Protein AF-A0A4Y2DJS4-F1 (afdb_monomer_lite)

Sequence (123 aa):
MGSLSFVVEANSSTRYMLINIPSTFHTVSPFLVQKLLTSCIVELQNVKKLRSGDLLVQVDSKQASVICKLTNLGTFPVEMSFHKTLNVSRGVLSNPDFIHVTEAEFLEELRDQNVCAARCIKI

pLDDT: mean 87.41, std 6.86, range [62.59, 95.31]

Foldseek 3Di:
DWKKKFKFFDPDQKFKKKKDFPPPLVPDDVVVVVVLCCVLAVDWPDWDQDPVRIIITMHGPVCLVVVQPDQDRVPTGIHMDTDPDVRMDMDMDDDPVCPPPDFVNVCVVCVVRRTPGMDIDDD

Structure (mmCIF, N/CA/C/O backbone):
data_AF-A0A4Y2DJS4-F1
#
_entry.id   AF-A0A4Y2DJS4-F1
#
loop_
_atom_site.group_PDB
_atom_site.id
_atom_site.type_symbol
_atom_site.label_atom_id
_atom_site.label_alt_id
_atom_site.label_comp_id
_atom_site.label_asym_id
_atom_site.label_entity_id
_atom_site.label_seq_id
_atom_site.pdbx_PDB_ins_code
_atom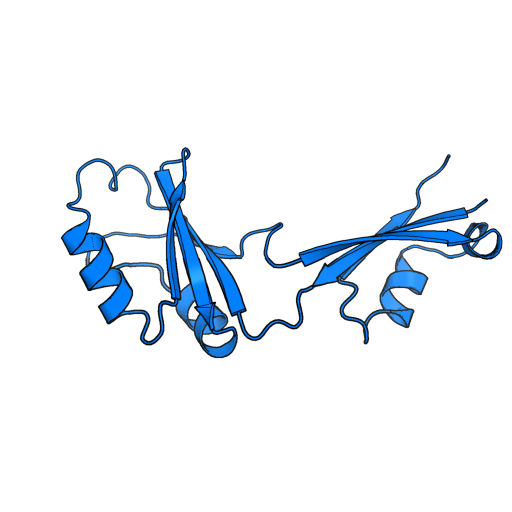_site.Cartn_x
_atom_site.Cartn_y
_atom_site.Cartn_z
_atom_site.occupancy
_atom_site.B_iso_or_equiv
_atom_site.auth_seq_id
_atom_site.auth_comp_id
_atom_site.auth_asym_id
_atom_site.auth_atom_id
_atom_site.pdbx_PDB_model_num
ATOM 1 N N . MET A 1 1 ? 17.479 9.455 -25.742 1.00 70.88 1 MET A N 1
ATOM 2 C CA . MET A 1 1 ? 17.844 9.252 -24.322 1.00 70.88 1 MET A CA 1
ATOM 3 C C . MET A 1 1 ? 16.900 8.201 -23.768 1.00 70.88 1 MET A C 1
ATOM 5 O O . MET A 1 1 ? 15.712 8.322 -24.036 1.00 70.88 1 MET A O 1
ATOM 9 N N . GLY A 1 2 ? 17.401 7.161 -23.097 1.00 80.44 2 GLY A N 1
ATOM 10 C CA . GLY A 1 2 ? 16.545 6.176 -22.432 1.00 80.44 2 GLY A CA 1
ATOM 11 C C . GLY A 1 2 ? 16.046 6.716 -21.091 1.00 80.44 2 GLY A C 1
ATOM 12 O O . GLY A 1 2 ? 16.789 7.412 -20.396 1.00 80.44 2 GLY A O 1
ATOM 13 N N . SER A 1 3 ? 14.800 6.414 -20.729 1.00 86.69 3 SER A N 1
ATOM 14 C CA . SER A 1 3 ? 14.222 6.802 -19.439 1.00 86.69 3 SER A CA 1
ATOM 15 C C . SER A 1 3 ? 13.459 5.636 -18.817 1.00 86.69 3 SER A C 1
ATOM 17 O O . SER A 1 3 ? 12.669 4.970 -19.484 1.00 86.69 3 SER A O 1
ATOM 19 N N . LEU A 1 4 ? 13.662 5.414 -17.520 1.00 88.06 4 LEU A N 1
ATOM 20 C CA . LEU A 1 4 ? 12.994 4.385 -16.726 1.00 88.06 4 LEU A CA 1
ATOM 21 C C . LEU A 1 4 ? 12.303 5.042 -15.534 1.00 88.06 4 LEU A C 1
ATOM 23 O O . LEU A 1 4 ? 12.931 5.730 -14.731 1.00 88.06 4 LEU A O 1
ATOM 27 N N . SER A 1 5 ? 10.996 4.829 -15.411 1.00 90.75 5 SER A N 1
ATOM 28 C CA . SER A 1 5 ? 10.286 5.077 -14.157 1.00 90.75 5 SER A CA 1
ATOM 29 C C . SER A 1 5 ? 10.404 3.873 -13.243 1.00 90.75 5 SER A C 1
ATOM 31 O O . SER A 1 5 ? 10.404 2.737 -13.711 1.00 90.75 5 SER A O 1
ATOM 33 N N . PHE A 1 6 ? 10.463 4.119 -11.943 1.00 90.50 6 PHE A N 1
ATOM 34 C CA . PHE A 1 6 ? 10.551 3.066 -10.947 1.00 90.50 6 PHE A CA 1
ATOM 35 C C . PHE A 1 6 ? 9.743 3.415 -9.704 1.00 90.50 6 PHE A C 1
ATOM 37 O O . PHE A 1 6 ? 9.444 4.582 -9.429 1.00 90.50 6 PHE A O 1
ATOM 44 N N . VAL A 1 7 ? 9.349 2.378 -8.978 1.00 91.38 7 VAL A N 1
ATOM 45 C CA . VAL A 1 7 ? 8.602 2.458 -7.728 1.00 91.38 7 VAL A CA 1
ATOM 46 C C . VAL A 1 7 ? 9.457 1.824 -6.649 1.00 91.38 7 VAL A C 1
ATOM 48 O O . VAL A 1 7 ? 9.880 0.681 -6.801 1.00 91.38 7 VAL A O 1
ATOM 51 N N . VAL A 1 8 ? 9.700 2.563 -5.573 1.00 88.25 8 VAL A N 1
ATOM 52 C CA . VAL A 1 8 ? 10.452 2.093 -4.410 1.00 88.25 8 VAL A CA 1
ATOM 53 C C . VAL A 1 8 ? 9.480 1.876 -3.270 1.00 88.25 8 VAL A C 1
ATOM 55 O O . VAL A 1 8 ? 8.715 2.781 -2.925 1.00 88.25 8 VAL A O 1
ATOM 58 N N . GLU A 1 9 ? 9.495 0.692 -2.671 1.00 86.44 9 GLU A N 1
ATOM 59 C CA . GLU A 1 9 ? 8.765 0.463 -1.433 1.00 86.44 9 GLU A CA 1
ATOM 60 C C . GLU A 1 9 ? 9.415 1.231 -0.277 1.00 86.44 9 GLU A C 1
ATOM 62 O O . GLU A 1 9 ? 10.632 1.220 -0.092 1.00 86.44 9 GLU A O 1
ATOM 67 N N . ALA A 1 10 ? 8.598 1.933 0.508 1.00 80.88 10 ALA A N 1
ATOM 68 C CA . ALA A 1 10 ? 9.093 2.727 1.618 1.00 80.88 10 ALA A CA 1
ATOM 69 C C . ALA A 1 10 ? 9.700 1.824 2.700 1.00 80.88 10 ALA A C 1
ATOM 71 O O . ALA A 1 10 ? 8.979 1.085 3.374 1.00 80.88 10 ALA A O 1
ATOM 72 N N . ASN A 1 11 ? 11.005 1.978 2.936 1.00 70.25 11 ASN A N 1
ATOM 73 C CA . ASN A 1 11 ? 11.716 1.421 4.090 1.00 70.25 11 ASN A CA 1
ATOM 74 C C . ASN A 1 11 ? 11.514 2.302 5.341 1.00 70.25 11 ASN A C 1
ATOM 76 O O . ASN A 1 11 ? 12.457 2.732 6.003 1.00 70.25 11 ASN A O 1
ATOM 80 N N . SER A 1 12 ? 10.261 2.680 5.594 1.00 71.38 12 SER A N 1
ATOM 81 C CA . SER A 1 12 ? 9.874 3.514 6.730 1.00 71.38 12 SER A CA 1
ATOM 82 C C . SER A 1 12 ? 9.458 2.629 7.898 1.00 71.38 12 SER A C 1
ATOM 84 O O . SER A 1 12 ? 8.777 1.620 7.706 1.00 71.38 12 SER A O 1
ATOM 86 N N . SER A 1 13 ? 9.770 3.060 9.125 1.00 80.38 13 SER A N 1
ATOM 87 C CA . SER A 1 13 ? 9.190 2.465 10.338 1.00 80.38 13 SER A CA 1
ATOM 88 C C . SER A 1 13 ? 7.664 2.569 10.355 1.00 80.38 13 SER A C 1
ATOM 90 O O . SER A 1 13 ? 7.000 1.837 11.077 1.00 80.38 13 SER A O 1
ATOM 92 N N . THR A 1 14 ? 7.100 3.450 9.532 1.00 88.62 14 THR A N 1
ATOM 93 C CA . THR A 1 14 ? 5.679 3.753 9.464 1.00 88.62 14 THR A CA 1
ATOM 94 C C . THR A 1 14 ? 5.055 3.239 8.169 1.00 88.62 14 THR A C 1
ATOM 96 O O . THR A 1 14 ? 5.583 3.460 7.078 1.00 88.62 14 THR A O 1
ATOM 99 N N . ARG A 1 15 ? 3.876 2.624 8.277 1.00 91.69 15 ARG A N 1
ATOM 100 C CA . ARG A 1 15 ? 3.049 2.180 7.152 1.00 91.69 15 ARG A CA 1
ATOM 101 C C . ARG A 1 15 ? 1.667 2.821 7.204 1.00 91.69 15 ARG A C 1
ATOM 103 O O . ARG A 1 15 ? 1.088 3.029 8.269 1.00 91.69 15 ARG A O 1
ATOM 110 N N . TYR A 1 16 ? 1.129 3.096 6.025 1.00 93.38 16 TYR A N 1
ATOM 111 C CA . TYR A 1 16 ? -0.211 3.628 5.822 1.00 93.38 16 TYR A CA 1
ATOM 112 C C . TYR A 1 16 ? -1.161 2.509 5.413 1.00 93.38 16 TYR A C 1
ATOM 114 O O . TYR A 1 16 ? -0.926 1.809 4.423 1.00 93.38 16 TYR A O 1
ATOM 122 N N . MET A 1 17 ? -2.257 2.347 6.138 1.00 93.50 17 MET A N 1
ATOM 123 C CA . MET A 1 17 ? -3.258 1.319 5.868 1.00 93.50 17 MET A CA 1
ATOM 124 C C . MET A 1 17 ? -4.631 1.943 5.659 1.00 93.50 17 MET A C 1
ATOM 126 O O . MET A 1 17 ? -4.930 3.013 6.184 1.00 93.50 17 MET A O 1
ATOM 130 N N . LEU A 1 18 ? -5.455 1.265 4.876 1.00 93.19 18 LEU A N 1
ATOM 131 C CA . LEU A 1 18 ? -6.853 1.579 4.651 1.00 93.19 18 LEU A CA 1
ATOM 132 C C . LEU A 1 18 ? -7.709 0.544 5.366 1.00 93.19 18 LEU A C 1
ATOM 134 O O . LEU A 1 18 ? -7.495 -0.658 5.213 1.00 93.19 18 LEU A O 1
ATOM 138 N N . ILE A 1 19 ? -8.680 1.043 6.119 1.00 91.69 19 ILE A N 1
ATOM 139 C CA . ILE A 1 19 ? -9.739 0.260 6.742 1.00 91.69 19 ILE A CA 1
ATOM 140 C C . ILE A 1 19 ? -11.012 0.578 5.978 1.00 91.69 19 ILE A C 1
ATOM 142 O O . ILE A 1 19 ? -11.583 1.665 6.136 1.00 91.69 19 ILE A O 1
ATOM 146 N N . ASN A 1 20 ? -11.432 -0.356 5.136 1.00 89.50 20 ASN A N 1
ATOM 147 C CA . ASN A 1 20 ? -12.733 -0.301 4.501 1.00 89.50 20 ASN A CA 1
ATOM 148 C C . ASN A 1 20 ? -13.747 -0.994 5.406 1.00 89.50 20 ASN A C 1
ATOM 150 O O . ASN A 1 20 ? -13.502 -2.084 5.924 1.00 89.50 20 ASN A O 1
ATOM 154 N N . ILE A 1 21 ? -14.894 -0.348 5.591 1.00 77.94 21 ILE A N 1
ATOM 155 C CA . ILE A 1 21 ? -16.046 -0.990 6.204 1.00 77.94 21 ILE A CA 1
ATOM 156 C C . ILE A 1 21 ? -17.254 -0.747 5.306 1.00 77.94 21 ILE A C 1
ATOM 158 O O . ILE A 1 21 ? -17.689 0.404 5.182 1.00 77.94 21 ILE A O 1
ATOM 162 N N . PRO A 1 22 ? -17.837 -1.797 4.708 1.00 69.38 22 PRO A N 1
ATOM 163 C CA . PRO A 1 22 ? -19.008 -1.648 3.863 1.00 69.38 22 PRO A CA 1
ATOM 164 C C . PRO A 1 22 ? -20.164 -1.025 4.661 1.00 69.38 22 PRO A C 1
ATOM 166 O O . PRO A 1 22 ? -20.712 -1.638 5.574 1.00 69.38 22 PRO A O 1
ATOM 169 N N . SER A 1 23 ? -20.560 0.201 4.306 1.00 63.75 23 SER A N 1
ATOM 170 C CA . SER A 1 23 ? -21.796 0.900 4.716 1.00 63.75 23 SER A CA 1
ATOM 171 C C . SER A 1 23 ? -21.996 1.351 6.180 1.00 63.75 23 SER A C 1
ATOM 173 O O . SER A 1 23 ? -23.007 1.996 6.453 1.00 63.75 23 SER A O 1
ATOM 175 N N . THR A 1 24 ? -21.078 1.127 7.129 1.00 62.59 24 THR A N 1
ATOM 176 C CA . THR A 1 24 ? -21.392 1.349 8.568 1.00 62.59 24 THR A CA 1
ATOM 177 C C . THR A 1 24 ? -20.740 2.567 9.239 1.00 62.59 24 THR A C 1
ATOM 179 O O . THR A 1 24 ? -21.297 3.091 10.200 1.00 62.59 24 THR A O 1
ATOM 182 N N . PHE A 1 25 ? -19.635 3.140 8.744 1.00 66.94 25 PHE A N 1
ATOM 183 C CA . PHE A 1 25 ? -19.016 4.308 9.415 1.00 66.94 25 PHE A CA 1
ATOM 184 C C . PHE A 1 25 ? -19.808 5.625 9.319 1.00 66.94 25 PHE A C 1
ATOM 186 O O . PHE A 1 25 ? -19.377 6.652 9.851 1.00 66.94 25 PHE A O 1
ATOM 193 N N . HIS A 1 26 ? -20.941 5.644 8.619 1.00 67.25 26 HIS A N 1
ATOM 194 C CA . HIS A 1 26 ? -21.836 6.805 8.601 1.00 67.25 26 HIS A CA 1
ATOM 195 C C . HIS A 1 26 ? -22.797 6.822 9.795 1.00 67.25 26 HIS A C 1
ATOM 197 O O . HIS A 1 26 ? -23.320 7.882 10.126 1.00 67.25 26 HIS A O 1
ATOM 203 N N . THR A 1 27 ? -23.001 5.679 10.453 1.00 74.88 27 THR A N 1
ATOM 204 C CA . THR A 1 27 ? -23.953 5.511 11.562 1.00 74.88 27 THR A CA 1
ATOM 205 C C . THR A 1 27 ? -23.270 5.207 12.897 1.00 74.88 27 THR A C 1
ATOM 207 O O . THR A 1 27 ? -23.884 5.353 13.952 1.00 74.88 27 THR A O 1
ATOM 210 N N . VAL A 1 28 ? -21.990 4.821 12.875 1.00 79.31 28 VAL A N 1
ATOM 211 C CA . VAL A 1 28 ? -21.206 4.504 14.076 1.00 79.31 28 VAL A CA 1
ATOM 212 C C . VAL A 1 28 ? -20.557 5.763 14.664 1.00 79.31 28 VAL A C 1
ATOM 214 O O . VAL A 1 28 ? -19.952 6.565 13.954 1.00 79.31 28 VAL A O 1
ATOM 217 N N . SER A 1 29 ? -20.651 5.919 15.988 1.00 85.94 29 SER A N 1
ATOM 218 C CA . SER A 1 29 ? -20.049 7.039 16.725 1.00 85.94 29 SER A CA 1
ATOM 219 C C . SER A 1 29 ? -18.524 7.095 16.539 1.00 85.94 29 SER A C 1
ATOM 221 O O . SER A 1 29 ? -17.860 6.093 16.818 1.00 85.94 29 SER A O 1
ATOM 223 N N . PRO A 1 30 ? -17.929 8.253 16.181 1.00 86.00 30 PRO A N 1
ATOM 224 C CA . PRO A 1 30 ? -16.481 8.380 15.983 1.00 86.00 30 PRO A CA 1
ATOM 225 C C . PRO A 1 30 ? -15.669 8.037 17.243 1.00 86.00 30 PRO A C 1
ATOM 227 O O . PRO A 1 30 ? -14.553 7.533 17.143 1.00 86.00 30 PRO A O 1
ATOM 230 N N . PHE A 1 31 ? -16.240 8.228 18.437 1.00 88.75 31 PHE A N 1
ATOM 231 C CA . PHE A 1 31 ? -15.594 7.840 19.693 1.00 88.75 31 PHE A CA 1
ATOM 232 C C . PHE A 1 31 ? -15.524 6.322 19.876 1.00 88.75 31 PHE A C 1
ATOM 234 O O . PHE A 1 31 ? -14.544 5.813 20.418 1.00 88.75 31 PHE A O 1
ATOM 241 N N . LEU A 1 32 ? -16.546 5.588 19.422 1.00 88.62 32 LEU A N 1
ATOM 242 C CA . LEU A 1 32 ? -16.530 4.125 19.449 1.00 88.62 32 LEU A CA 1
ATOM 243 C C . LEU A 1 32 ? -15.474 3.589 18.481 1.00 88.62 32 LEU A C 1
ATOM 245 O O . LEU A 1 32 ? -14.696 2.717 18.851 1.00 88.62 32 LEU A O 1
ATOM 249 N N . VAL A 1 33 ? -15.402 4.169 17.281 1.00 87.56 33 VAL A N 1
ATOM 250 C CA . VAL A 1 33 ? -14.382 3.833 16.279 1.00 87.56 33 VAL A CA 1
ATOM 251 C C . VAL A 1 33 ? -12.977 4.008 16.844 1.00 8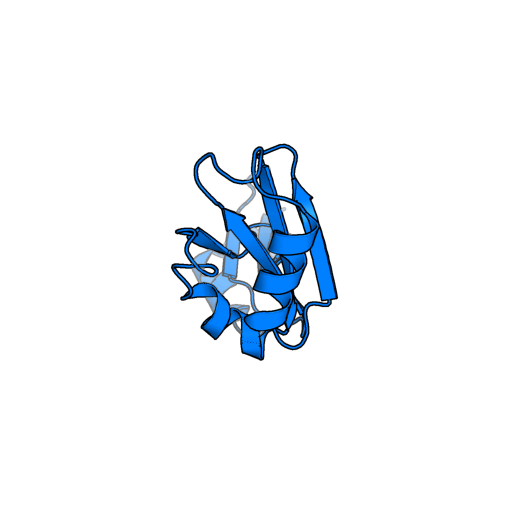7.56 33 VAL A C 1
ATOM 253 O O . VAL A 1 33 ? -12.173 3.082 16.778 1.00 87.56 33 VAL A O 1
ATOM 256 N N . GLN A 1 34 ? -12.697 5.162 17.456 1.00 88.25 34 GLN A N 1
ATOM 257 C CA . GLN A 1 34 ? -11.393 5.435 18.057 1.00 88.25 34 GLN A CA 1
ATOM 258 C C . GLN A 1 34 ? -11.048 4.421 19.156 1.00 88.25 34 GLN A C 1
ATOM 260 O O . GLN A 1 34 ? -9.936 3.902 19.174 1.00 88.25 34 GLN A O 1
ATOM 265 N N . LYS A 1 35 ? -11.997 4.097 20.045 1.00 90.19 35 LYS A N 1
ATOM 266 C CA . LYS A 1 35 ? -11.785 3.103 21.110 1.00 90.19 35 LYS A CA 1
ATOM 267 C C . LYS A 1 35 ? -11.476 1.715 20.556 1.00 90.19 35 LYS A C 1
ATOM 269 O O . LYS A 1 35 ? -10.558 1.065 21.045 1.00 90.19 35 LYS A O 1
ATOM 274 N N . LEU A 1 36 ? -12.219 1.272 19.543 1.00 89.88 36 LEU A N 1
ATOM 275 C CA . LEU A 1 36 ? -11.992 -0.027 18.911 1.00 89.88 36 LEU A CA 1
ATOM 276 C C . LEU A 1 36 ? -10.621 -0.071 18.225 1.00 89.88 36 LEU A C 1
ATOM 278 O O . LEU A 1 36 ? -9.872 -1.023 18.435 1.00 89.88 36 LEU A O 1
ATOM 282 N N . LEU A 1 37 ? -10.242 0.984 17.498 1.00 89.38 37 LEU A N 1
ATOM 283 C CA . LEU A 1 37 ? -8.918 1.084 16.877 1.00 89.38 37 LEU A CA 1
ATOM 284 C C . LEU A 1 37 ? -7.797 1.024 17.912 1.00 89.38 37 LEU A C 1
ATOM 286 O O . LEU A 1 37 ? -6.895 0.210 17.764 1.00 89.38 37 LEU A O 1
ATOM 290 N N . THR A 1 38 ? -7.876 1.815 18.981 1.00 88.88 38 THR A N 1
ATOM 291 C CA . THR A 1 38 ? -6.865 1.807 20.051 1.00 88.88 38 THR A CA 1
ATOM 292 C C . THR A 1 38 ? -6.846 0.486 20.834 1.00 88.88 38 THR A C 1
ATOM 294 O O . THR A 1 38 ? -5.817 0.128 21.393 1.00 88.88 38 THR A O 1
ATOM 297 N N . SER A 1 39 ? -7.945 -0.280 20.853 1.00 88.56 39 SER A N 1
ATOM 298 C CA . SER A 1 39 ? -7.963 -1.616 21.470 1.00 88.56 39 SER A CA 1
ATOM 299 C C . SER A 1 39 ? -7.235 -2.680 20.642 1.00 88.56 39 SER A C 1
ATOM 301 O O . SER A 1 39 ? -6.671 -3.614 21.205 1.00 88.56 39 SER A O 1
ATOM 303 N N . CYS A 1 40 ? -7.233 -2.541 19.312 1.00 84.50 40 CYS A N 1
ATOM 304 C CA . CYS A 1 40 ? -6.585 -3.484 18.399 1.00 84.50 40 CYS A CA 1
ATOM 305 C C . CYS A 1 40 ? -5.160 -3.054 18.019 1.00 84.50 40 CYS A C 1
ATOM 307 O O . CYS A 1 40 ? -4.332 -3.894 17.673 1.00 84.50 40 CYS A O 1
ATOM 309 N N . ILE A 1 41 ? -4.889 -1.748 18.044 1.00 85.12 41 ILE A N 1
ATOM 310 C CA . ILE A 1 41 ? -3.661 -1.124 17.555 1.00 85.12 41 ILE A CA 1
ATOM 311 C C . ILE A 1 41 ? -3.031 -0.356 18.714 1.00 85.12 41 ILE A C 1
ATOM 313 O O . ILE A 1 41 ? -3.528 0.696 19.114 1.00 85.12 41 ILE A O 1
ATOM 317 N N . VAL A 1 42 ? -1.929 -0.895 19.239 1.00 78.19 42 VAL A N 1
ATOM 318 C CA . VAL A 1 42 ? -1.266 -0.377 20.447 1.00 78.19 42 VAL A CA 1
ATOM 319 C C . VAL A 1 42 ? -0.685 1.021 20.211 1.00 78.19 42 VAL A C 1
ATOM 321 O O . VAL A 1 42 ? -0.868 1.903 21.042 1.00 78.19 42 VAL A O 1
ATOM 324 N N . GLU A 1 43 ? -0.035 1.248 19.064 1.00 80.75 43 GLU A N 1
ATOM 325 C CA . GLU A 1 43 ? 0.598 2.531 18.721 1.00 80.75 43 GLU A CA 1
ATOM 326 C C . GLU A 1 43 ? 0.008 3.113 17.433 1.00 80.75 43 GLU A C 1
ATOM 328 O O . GLU A 1 43 ? 0.630 3.176 16.371 1.00 80.75 43 GLU A O 1
ATOM 333 N N . LEU A 1 44 ? -1.249 3.533 17.530 1.00 83.88 44 LEU A N 1
ATOM 334 C CA . LEU A 1 44 ? -1.944 4.223 16.452 1.00 83.88 44 LEU A CA 1
ATOM 335 C C . LEU A 1 44 ? -1.456 5.680 16.368 1.00 83.88 44 LEU A C 1
ATOM 337 O O . LEU A 1 44 ? -1.780 6.493 17.231 1.00 83.88 44 LEU A O 1
ATOM 341 N N . GLN A 1 45 ? -0.696 6.026 15.327 1.00 85.06 45 GLN A N 1
ATOM 342 C CA . GLN A 1 45 ? -0.111 7.369 15.200 1.00 85.06 45 GLN A CA 1
ATOM 343 C C . GLN A 1 45 ? -1.111 8.395 14.658 1.00 85.06 45 GLN A C 1
ATOM 345 O O . GLN A 1 45 ? -1.153 9.542 15.100 1.00 85.06 45 GLN A O 1
ATOM 350 N N . ASN A 1 46 ? -1.906 8.000 13.662 1.00 89.25 46 ASN A N 1
ATOM 351 C CA . ASN A 1 46 ? -2.868 8.889 13.023 1.00 89.25 46 ASN A CA 1
ATOM 352 C C . ASN A 1 46 ? -4.059 8.110 12.462 1.00 89.25 46 ASN A C 1
ATOM 354 O O . ASN A 1 46 ? -3.892 6.995 11.966 1.00 89.25 46 ASN A O 1
ATOM 358 N N . VAL A 1 47 ? -5.241 8.727 12.505 1.00 90.88 47 VAL A N 1
ATOM 359 C CA . VAL A 1 47 ? -6.464 8.228 11.870 1.00 90.88 47 VAL A CA 1
ATOM 360 C C . VAL A 1 47 ? -7.133 9.371 11.134 1.00 90.88 47 VAL A C 1
ATOM 362 O O . VAL A 1 47 ? -7.397 10.429 11.706 1.00 90.88 47 VAL A O 1
ATOM 365 N N . LYS A 1 48 ? -7.472 9.138 9.871 1.00 91.06 48 LYS A N 1
ATOM 366 C CA . LYS A 1 48 ? -8.169 10.106 9.035 1.00 91.06 48 LYS A CA 1
ATOM 367 C C . LYS A 1 48 ? -9.274 9.431 8.242 1.00 91.06 48 LYS A C 1
ATOM 369 O O . LYS A 1 48 ? -9.017 8.516 7.469 1.00 91.06 48 LYS A O 1
ATOM 374 N N . LYS A 1 49 ? -10.500 9.940 8.363 1.00 89.25 49 LYS A N 1
ATOM 375 C CA . LYS A 1 49 ? -11.606 9.536 7.489 1.00 89.25 49 LYS A CA 1
ATOM 376 C C . LYS A 1 49 ? -11.429 10.150 6.100 1.00 89.25 49 LYS A C 1
ATOM 378 O O . LYS A 1 49 ? -11.236 11.361 5.968 1.00 89.25 49 LYS A O 1
ATOM 383 N N . LEU A 1 50 ? -11.478 9.317 5.068 1.00 89.75 50 LEU A N 1
ATOM 384 C CA . LEU A 1 50 ? -11.409 9.725 3.669 1.00 89.75 50 LEU A CA 1
ATOM 385 C C . LEU A 1 50 ? -12.800 10.067 3.126 1.00 89.75 50 LEU A C 1
ATOM 387 O O . LEU A 1 50 ? -13.826 9.688 3.689 1.00 89.75 50 LEU A O 1
ATOM 391 N N . ARG A 1 51 ? -12.837 10.767 1.986 1.00 87.19 51 ARG A N 1
ATOM 392 C CA . ARG A 1 51 ? -14.094 11.086 1.283 1.00 87.19 51 ARG A CA 1
ATOM 393 C C . ARG A 1 51 ? -14.837 9.833 0.803 1.00 87.19 51 ARG A C 1
ATOM 395 O O . ARG A 1 51 ? -16.051 9.889 0.671 1.00 87.19 51 ARG A O 1
ATOM 402 N N . SER A 1 52 ? -14.119 8.728 0.577 1.00 85.88 52 SER A N 1
ATOM 403 C CA . SER A 1 52 ? -14.700 7.418 0.257 1.00 85.88 52 SER A CA 1
ATOM 404 C C . SER A 1 52 ? -15.467 6.790 1.424 1.00 85.88 52 SER A C 1
ATOM 406 O O . SER A 1 52 ? -16.244 5.872 1.203 1.00 85.88 52 SER A O 1
ATOM 408 N N . GLY A 1 53 ? -15.262 7.272 2.655 1.00 85.38 53 GLY A N 1
ATOM 409 C CA . GLY A 1 53 ? -15.787 6.660 3.876 1.00 85.38 53 GLY A CA 1
ATOM 410 C C . GLY A 1 53 ? -14.783 5.756 4.597 1.00 85.38 53 GLY A C 1
ATOM 411 O O . GLY A 1 53 ? -14.981 5.494 5.783 1.00 85.38 53 GLY A O 1
ATOM 412 N N . ASP A 1 54 ? -13.692 5.363 3.931 1.00 89.06 54 ASP A N 1
ATOM 413 C CA . ASP A 1 54 ? -12.614 4.559 4.519 1.00 89.06 54 ASP A CA 1
ATOM 414 C C . ASP A 1 54 ? -11.846 5.331 5.596 1.00 89.06 54 ASP A C 1
ATOM 416 O O . ASP A 1 54 ? -11.789 6.568 5.585 1.00 89.06 54 ASP A O 1
ATOM 420 N N . LEU A 1 55 ? -11.180 4.603 6.491 1.00 90.69 55 LEU A N 1
ATOM 421 C CA . LEU A 1 55 ? -10.201 5.191 7.402 1.00 90.69 55 LEU A CA 1
ATOM 422 C C . LEU A 1 55 ? -8.788 4.937 6.896 1.00 90.69 55 LEU A C 1
ATOM 424 O O . LEU A 1 55 ? -8.374 3.796 6.718 1.00 90.69 55 LEU A O 1
ATOM 428 N N . LEU A 1 56 ? -8.033 6.013 6.719 1.00 93.19 56 LEU A N 1
ATOM 429 C CA . LEU A 1 56 ? -6.589 5.971 6.583 1.00 93.19 56 LEU A CA 1
ATOM 430 C C . LEU A 1 56 ? -5.976 5.951 7.981 1.00 93.19 56 LEU A C 1
ATOM 432 O O . LEU A 1 56 ? -6.208 6.874 8.763 1.00 93.19 56 LEU A O 1
ATOM 436 N N . VAL A 1 57 ? -5.186 4.928 8.280 1.00 92.81 57 VAL A N 1
ATOM 437 C CA . VAL A 1 57 ? -4.472 4.801 9.551 1.00 92.81 57 VAL A CA 1
ATOM 438 C C . VAL A 1 57 ? -2.971 4.719 9.329 1.00 92.81 57 VAL A C 1
ATOM 440 O O . VAL A 1 57 ? -2.498 4.116 8.365 1.00 92.81 57 VAL A O 1
ATOM 443 N N . GLN A 1 58 ? -2.229 5.348 10.229 1.00 92.94 58 GLN A N 1
ATOM 444 C CA . GLN A 1 58 ? -0.774 5.329 10.262 1.00 92.94 58 GLN A CA 1
ATOM 445 C C . GLN A 1 58 ? -0.325 4.460 11.438 1.00 92.94 58 GLN A C 1
ATOM 447 O O . GLN A 1 58 ? -0.687 4.738 12.585 1.00 92.94 58 GLN A O 1
ATOM 452 N N . VAL A 1 59 ? 0.425 3.401 11.141 1.00 91.75 59 VAL A N 1
ATOM 453 C CA . VAL A 1 59 ? 0.834 2.370 12.108 1.00 91.75 59 VAL A CA 1
ATOM 454 C C . VAL A 1 59 ? 2.308 2.014 11.945 1.00 91.75 59 VAL A C 1
ATOM 456 O O . VAL A 1 59 ? 2.896 2.246 10.888 1.00 91.75 59 VAL A O 1
ATOM 459 N N . ASP A 1 60 ? 2.901 1.411 12.973 1.00 90.44 60 ASP A N 1
ATOM 460 C CA . ASP A 1 60 ? 4.252 0.861 12.876 1.00 90.44 60 ASP A CA 1
ATOM 461 C C . ASP A 1 60 ? 4.299 -0.347 11.920 1.00 90.44 60 ASP A C 1
ATOM 463 O O . ASP A 1 60 ? 3.404 -1.200 11.895 1.00 90.44 60 ASP A O 1
ATOM 467 N N . SER A 1 61 ? 5.367 -0.430 11.131 1.00 87.31 61 SER A N 1
ATOM 468 C CA . SER A 1 61 ? 5.612 -1.485 10.142 1.00 87.31 61 SER A CA 1
ATOM 469 C C . SER A 1 61 ? 5.561 -2.901 10.729 1.00 87.31 61 SER A C 1
ATOM 471 O O . SER A 1 61 ? 5.031 -3.808 10.081 1.00 87.31 61 SER A O 1
ATOM 473 N N . LYS A 1 62 ? 6.020 -3.098 11.972 1.00 87.44 62 LYS A N 1
ATOM 474 C CA . LYS A 1 62 ? 6.004 -4.399 12.660 1.00 87.44 62 LYS A CA 1
ATOM 475 C C . LYS A 1 62 ? 4.576 -4.844 12.958 1.00 87.44 62 LYS A C 1
ATOM 477 O O . LYS A 1 62 ? 4.260 -6.025 12.832 1.00 87.44 62 LYS A O 1
ATOM 482 N N . GLN A 1 63 ? 3.704 -3.899 13.307 1.00 86.69 63 GLN A N 1
ATOM 483 C CA . GLN A 1 63 ? 2.298 -4.167 13.610 1.00 86.69 63 GLN A CA 1
ATOM 484 C C . GLN A 1 63 ? 1.443 -4.278 12.345 1.00 86.69 63 GLN A C 1
ATOM 486 O O . GLN A 1 63 ? 0.487 -5.053 12.318 1.00 86.69 63 GLN A O 1
ATOM 491 N N . ALA A 1 64 ? 1.799 -3.554 11.280 1.00 89.12 64 ALA A N 1
ATOM 492 C CA . ALA A 1 64 ? 1.020 -3.481 10.046 1.00 89.12 64 ALA A CA 1
ATOM 493 C C . ALA A 1 64 ? 0.723 -4.862 9.438 1.00 89.12 64 ALA A C 1
ATOM 495 O O . ALA A 1 64 ? -0.391 -5.115 8.987 1.00 89.12 64 ALA A O 1
ATOM 496 N N . SER A 1 65 ? 1.691 -5.784 9.475 1.00 85.88 65 SER A N 1
ATOM 497 C CA . SER A 1 65 ? 1.530 -7.150 8.951 1.00 85.88 65 SER A CA 1
ATOM 498 C C . SER A 1 65 ? 0.490 -7.986 9.713 1.00 85.88 65 SER A C 1
ATOM 500 O O . SER A 1 65 ? -0.195 -8.818 9.115 1.00 85.88 65 SER A O 1
ATOM 502 N N . VAL A 1 66 ? 0.352 -7.756 11.022 1.00 87.12 66 VAL A N 1
ATOM 503 C CA . VAL A 1 66 ? -0.629 -8.423 11.890 1.00 87.12 66 VAL A CA 1
ATOM 504 C C . VAL A 1 66 ? -1.995 -7.771 11.715 1.00 87.12 66 VAL A C 1
ATOM 506 O O . VAL A 1 66 ? -2.986 -8.455 11.469 1.00 87.12 66 VAL A O 1
ATOM 509 N N . ILE A 1 67 ? -2.028 -6.440 11.761 1.00 87.38 67 ILE A N 1
ATOM 510 C CA . ILE A 1 67 ? -3.236 -5.624 11.613 1.00 87.38 67 ILE A CA 1
ATOM 511 C C . ILE A 1 67 ? -3.896 -5.853 10.245 1.00 87.38 67 ILE A C 1
ATOM 513 O O . ILE A 1 67 ? -5.119 -5.878 10.153 1.00 87.38 67 ILE A O 1
ATOM 517 N N . CYS A 1 68 ? -3.113 -6.095 9.188 1.00 89.75 68 CYS A N 1
ATOM 518 C CA . CYS A 1 68 ? -3.634 -6.348 7.839 1.00 89.75 68 CYS A CA 1
ATOM 519 C C . CYS A 1 68 ? -4.469 -7.633 7.746 1.00 89.75 68 CYS A C 1
ATOM 521 O O . CYS A 1 68 ? -5.240 -7.794 6.807 1.00 89.75 68 CYS A O 1
ATOM 523 N N . LYS A 1 69 ? -4.312 -8.555 8.701 1.00 90.06 69 LYS A N 1
ATOM 524 C CA . LYS A 1 69 ? -5.050 -9.823 8.746 1.00 90.06 69 LYS A CA 1
ATOM 525 C C . LYS A 1 69 ? -6.348 -9.721 9.546 1.00 90.06 69 LYS A C 1
ATOM 527 O O . LYS A 1 69 ? -7.085 -10.700 9.622 1.00 90.06 69 LYS A O 1
ATOM 532 N N . LEU A 1 70 ? -6.622 -8.573 10.168 1.00 88.75 70 LEU A N 1
ATOM 533 C CA . LEU A 1 70 ? -7.861 -8.360 10.903 1.00 88.75 70 LEU A CA 1
ATOM 534 C C . LEU A 1 70 ? -9.031 -8.276 9.925 1.00 88.75 70 LEU A C 1
ATOM 536 O O . LEU A 1 70 ? -9.048 -7.440 9.027 1.00 88.75 70 LEU A O 1
ATOM 540 N N . THR A 1 71 ? -10.022 -9.133 10.143 1.00 90.69 71 THR A N 1
ATOM 541 C CA . THR A 1 71 ? -11.272 -9.159 9.371 1.00 90.69 71 THR A CA 1
ATOM 542 C C . THR A 1 71 ? -12.428 -8.504 10.116 1.00 90.69 71 THR A C 1
ATOM 544 O O . THR A 1 71 ? -13.499 -8.314 9.553 1.00 90.69 71 THR A O 1
ATOM 547 N N . ASN A 1 72 ? -12.250 -8.214 11.407 1.00 88.44 72 ASN A N 1
ATOM 548 C CA . ASN A 1 72 ? -13.273 -7.628 12.260 1.00 88.44 72 ASN A CA 1
ATOM 549 C C . ASN A 1 72 ? -12.656 -6.585 13.190 1.00 88.44 72 ASN A C 1
ATOM 551 O O . ASN A 1 72 ? -11.560 -6.775 13.719 1.00 88.44 72 ASN A O 1
ATOM 555 N N . LEU A 1 73 ? -13.400 -5.511 13.425 1.00 86.88 73 LEU A N 1
ATOM 556 C CA . LEU A 1 73 ? -13.089 -4.463 14.384 1.00 86.88 73 LEU A CA 1
ATOM 557 C C . LEU A 1 73 ? -14.235 -4.407 15.399 1.00 86.88 73 LEU A C 1
ATOM 559 O O . LEU A 1 73 ? -15.275 -3.791 15.166 1.00 86.88 73 LEU A O 1
ATOM 563 N N . GLY A 1 74 ? -14.081 -5.137 16.505 1.00 85.12 74 GLY A N 1
ATOM 564 C CA . GLY A 1 74 ? -15.201 -5.456 17.392 1.00 85.12 74 GLY A CA 1
ATOM 565 C C . GLY A 1 74 ? -16.217 -6.356 16.681 1.00 85.12 74 GLY A C 1
ATOM 566 O O . GLY A 1 74 ? -15.870 -7.437 16.219 1.00 85.12 74 GLY A O 1
ATOM 567 N N . THR A 1 75 ? -17.468 -5.905 16.581 1.00 85.12 75 THR A N 1
ATOM 568 C CA . THR A 1 75 ? -18.554 -6.607 15.872 1.00 85.12 75 THR A CA 1
ATOM 569 C C . THR A 1 75 ? -18.695 -6.200 14.402 1.00 85.12 75 THR A C 1
ATOM 571 O O . THR A 1 75 ? -19.557 -6.734 13.707 1.00 85.12 75 THR A O 1
ATOM 574 N N . PHE A 1 76 ? -17.884 -5.254 13.919 1.00 85.56 76 PHE A N 1
ATOM 575 C CA . PHE A 1 76 ? -17.967 -4.758 12.547 1.00 85.56 76 PHE A CA 1
ATOM 576 C C . PHE A 1 76 ? -17.009 -5.537 11.637 1.00 85.56 76 PHE A C 1
ATOM 578 O O . PHE A 1 76 ? -15.811 -5.552 11.929 1.00 85.56 76 PHE A O 1
ATOM 585 N N . PRO A 1 77 ? -17.486 -6.144 10.537 1.00 88.75 77 PRO A N 1
ATOM 586 C CA . PRO A 1 77 ? -16.607 -6.759 9.549 1.00 88.75 77 PRO A CA 1
ATOM 587 C C . PRO A 1 77 ? -15.843 -5.669 8.801 1.00 88.75 77 PRO A C 1
ATOM 589 O O . PRO A 1 77 ? -16.449 -4.705 8.339 1.00 88.75 77 PRO A O 1
ATOM 592 N N . VAL A 1 78 ? -14.526 -5.804 8.687 1.00 89.81 78 VAL A N 1
ATOM 593 C CA . VAL A 1 78 ? -13.649 -4.810 8.056 1.00 89.81 78 VAL A CA 1
ATOM 594 C C . VAL A 1 78 ? -12.731 -5.469 7.040 1.00 89.81 78 VAL A C 1
ATOM 596 O O . VAL A 1 78 ? -12.344 -6.627 7.196 1.00 89.81 78 VAL A O 1
ATOM 599 N N . GLU A 1 79 ? -12.342 -4.711 6.024 1.00 91.50 79 GLU A N 1
ATOM 600 C CA . GLU A 1 79 ? -11.288 -5.090 5.093 1.00 91.50 79 GLU A CA 1
ATOM 601 C C . GLU A 1 79 ? -10.085 -4.166 5.292 1.00 91.50 79 GLU A C 1
ATOM 603 O O . GLU A 1 79 ? -10.187 -2.939 5.197 1.00 91.50 79 GLU A O 1
ATOM 608 N N . MET A 1 80 ? -8.935 -4.770 5.587 1.00 91.00 80 MET A N 1
ATOM 609 C CA . MET A 1 80 ? -7.679 -4.065 5.825 1.00 91.00 80 MET A CA 1
ATOM 610 C C . MET A 1 80 ? -6.772 -4.209 4.607 1.00 91.00 80 MET A C 1
ATOM 612 O O . MET A 1 80 ? -6.519 -5.317 4.137 1.00 91.00 80 MET A O 1
ATOM 616 N N . SER A 1 81 ? -6.230 -3.100 4.109 1.00 92.75 81 SER A N 1
ATOM 617 C CA . SER A 1 81 ? -5.266 -3.121 3.003 1.00 92.75 81 SER A CA 1
ATOM 618 C C . SER A 1 81 ? -4.184 -2.056 3.154 1.00 92.75 81 SER A C 1
ATOM 620 O O . SER A 1 81 ? -4.360 -1.046 3.832 1.00 92.75 81 SER A O 1
ATOM 622 N N . PHE A 1 82 ? -3.031 -2.260 2.517 1.00 92.50 82 PHE A N 1
ATOM 623 C CA . PHE A 1 82 ? -1.996 -1.229 2.449 1.00 92.50 82 PHE A CA 1
ATOM 624 C C . PHE A 1 82 ? -2.384 -0.124 1.464 1.00 92.50 82 PHE A C 1
ATOM 626 O O . PHE A 1 82 ? -2.852 -0.386 0.353 1.00 92.50 82 PHE A O 1
ATOM 633 N N . HIS A 1 83 ? -2.115 1.130 1.830 1.00 93.12 83 HIS A N 1
ATOM 634 C CA . HIS A 1 83 ? -2.305 2.246 0.912 1.00 93.12 83 HIS A CA 1
ATOM 635 C C . HIS A 1 83 ? -1.319 2.158 -0.263 1.00 93.12 83 HIS A C 1
ATOM 637 O O . HIS A 1 83 ? -0.102 2.201 -0.071 1.00 93.12 83 HIS A O 1
ATOM 643 N N . LYS A 1 84 ? -1.836 2.088 -1.492 1.00 89.12 84 LYS A N 1
ATOM 644 C CA . LYS A 1 84 ? -1.045 1.781 -2.701 1.00 89.12 84 LYS A CA 1
ATOM 645 C C . LYS A 1 84 ? 0.029 2.814 -3.051 1.00 89.12 84 LYS A C 1
ATOM 647 O O . LYS A 1 84 ? 0.998 2.473 -3.712 1.00 89.12 84 LYS A O 1
ATOM 652 N N . THR A 1 85 ? -0.157 4.073 -2.655 1.00 90.06 85 THR A N 1
ATOM 653 C CA . THR A 1 85 ? 0.742 5.179 -3.038 1.00 90.06 85 THR A CA 1
ATOM 654 C C . THR A 1 85 ? 1.469 5.842 -1.878 1.00 90.06 85 THR A C 1
ATOM 656 O O . THR A 1 85 ? 2.467 6.499 -2.116 1.00 90.06 85 THR A O 1
ATOM 659 N N . LEU A 1 86 ? 0.997 5.696 -0.635 1.00 91.88 86 LEU A N 1
ATOM 660 C CA . LEU A 1 86 ? 1.634 6.349 0.520 1.00 91.88 86 LEU A CA 1
ATOM 661 C C . LEU A 1 86 ? 2.753 5.485 1.109 1.00 91.88 86 LEU A C 1
ATOM 663 O O . LEU A 1 86 ? 3.593 5.980 1.848 1.00 91.88 86 LEU A O 1
ATOM 667 N N . ASN A 1 87 ? 2.770 4.196 0.764 1.00 92.75 87 ASN A N 1
ATOM 668 C CA . ASN A 1 87 ? 3.811 3.253 1.162 1.00 92.75 87 ASN A CA 1
ATOM 669 C C . ASN A 1 87 ? 4.905 3.083 0.106 1.00 92.75 87 ASN A C 1
ATOM 671 O O . ASN A 1 87 ? 5.760 2.216 0.257 1.00 92.75 87 ASN A O 1
ATOM 675 N N . VAL A 1 88 ? 4.855 3.849 -0.982 1.00 92.50 88 VAL A N 1
ATOM 676 C CA . VAL A 1 88 ? 5.832 3.763 -2.066 1.00 92.50 88 VAL A CA 1
ATOM 677 C C . VAL A 1 88 ? 6.202 5.161 -2.535 1.00 92.50 88 VAL A C 1
ATOM 679 O O . VAL A 1 88 ? 5.374 6.070 -2.507 1.00 92.50 88 VAL A O 1
ATOM 682 N N . SER A 1 89 ? 7.427 5.336 -3.005 1.00 91.00 89 SER A N 1
ATOM 683 C CA . SER A 1 89 ? 7.833 6.516 -3.763 1.00 91.00 89 SER A CA 1
ATOM 684 C C . SER A 1 89 ? 7.986 6.150 -5.236 1.00 91.00 89 SER A C 1
ATOM 686 O O . SER A 1 89 ? 8.162 4.986 -5.596 1.00 91.00 89 SER A O 1
ATOM 688 N N . ARG A 1 90 ? 7.852 7.141 -6.118 1.00 92.75 90 ARG A N 1
ATOM 689 C CA . ARG A 1 90 ? 8.052 6.969 -7.559 1.00 92.75 90 ARG A CA 1
ATOM 690 C C . ARG A 1 90 ? 9.137 7.916 -8.032 1.00 92.75 90 ARG A C 1
ATOM 692 O O . ARG A 1 90 ? 9.140 9.077 -7.628 1.00 92.75 90 ARG A O 1
ATOM 699 N N . GLY A 1 91 ? 10.011 7.430 -8.902 1.00 92.38 91 GLY A N 1
ATOM 700 C CA . GLY A 1 91 ? 11.092 8.207 -9.495 1.00 92.38 91 GLY A CA 1
ATOM 701 C C . GLY A 1 91 ? 11.230 7.951 -10.990 1.00 92.38 91 GLY A C 1
ATOM 702 O O . GLY A 1 91 ? 10.622 7.029 -11.537 1.00 92.38 91 GLY A O 1
ATOM 703 N N . VAL A 1 92 ? 12.030 8.789 -11.648 1.00 93.44 92 VAL A N 1
ATOM 704 C CA . VAL A 1 92 ? 12.441 8.620 -13.046 1.00 93.44 92 VAL A CA 1
ATOM 705 C C . VAL A 1 92 ? 13.954 8.766 -13.115 1.00 93.44 92 VAL A C 1
ATOM 707 O O . VAL A 1 92 ? 14.495 9.746 -12.606 1.00 93.44 92 VAL A O 1
ATOM 710 N N . LEU A 1 93 ? 14.626 7.808 -13.750 1.00 90.50 93 LEU A N 1
ATOM 711 C CA . LEU A 1 93 ? 16.034 7.907 -14.120 1.00 90.50 93 LEU A CA 1
ATOM 712 C C . LEU A 1 93 ? 16.146 8.016 -15.637 1.00 90.50 93 LEU A C 1
ATOM 714 O O . LEU A 1 93 ? 15.532 7.246 -16.374 1.00 90.50 93 LEU A O 1
ATOM 718 N N . SER A 1 94 ? 16.952 8.966 -16.093 1.00 90.44 94 SER A N 1
ATOM 719 C CA . SER A 1 94 ? 17.180 9.227 -17.511 1.00 90.44 94 SER A CA 1
ATOM 720 C C . SER A 1 94 ? 18.664 9.110 -17.814 1.00 90.44 94 SER A C 1
ATOM 722 O O . SER A 1 94 ? 19.466 9.851 -17.250 1.00 90.44 94 SER A O 1
ATOM 724 N N . ASN A 1 95 ? 19.022 8.183 -18.698 1.00 87.69 95 ASN A N 1
ATOM 725 C CA . ASN A 1 95 ? 20.392 7.962 -19.143 1.00 87.69 95 ASN A CA 1
ATOM 726 C C . ASN A 1 95 ? 20.365 7.363 -20.568 1.00 87.69 95 ASN A C 1
ATOM 728 O O . ASN A 1 95 ? 19.571 6.452 -20.822 1.00 87.69 95 ASN A O 1
ATOM 732 N N . PRO A 1 96 ? 21.169 7.855 -21.534 1.00 87.19 96 PRO A N 1
ATOM 733 C CA . PRO A 1 96 ? 21.328 7.193 -22.834 1.00 87.19 96 PRO A CA 1
ATOM 734 C C . PRO A 1 96 ? 21.657 5.695 -22.736 1.00 87.19 96 PRO A C 1
ATOM 736 O O . PRO A 1 96 ? 21.175 4.936 -23.570 1.00 87.19 96 PRO A O 1
ATOM 739 N N . ASP A 1 97 ? 22.365 5.253 -21.701 1.00 87.69 97 ASP A N 1
ATOM 740 C CA . ASP A 1 97 ? 22.752 3.845 -21.545 1.00 87.69 97 ASP A CA 1
ATOM 741 C C . ASP A 1 97 ? 21.562 2.927 -21.206 1.00 87.69 97 ASP A C 1
ATOM 743 O O . ASP A 1 97 ? 21.608 1.720 -21.430 1.00 87.69 97 ASP A O 1
ATOM 747 N N . PHE A 1 98 ? 20.439 3.487 -20.740 1.00 87.25 98 PHE A N 1
ATOM 748 C CA . PHE A 1 98 ? 19.234 2.717 -20.409 1.00 87.25 98 PHE A CA 1
ATOM 749 C C . PHE A 1 98 ? 18.394 2.309 -21.623 1.00 87.25 98 PHE A C 1
ATOM 751 O O . PHE A 1 98 ? 17.359 1.672 -21.455 1.00 87.25 98 PHE A O 1
ATOM 758 N N . ILE A 1 99 ? 18.805 2.647 -22.850 1.00 85.31 99 ILE A N 1
ATOM 759 C CA . ILE A 1 99 ? 18.060 2.297 -24.075 1.00 85.31 99 ILE A CA 1
ATOM 760 C C . ILE A 1 99 ? 17.916 0.776 -24.244 1.00 85.31 99 ILE A C 1
ATOM 762 O O . ILE A 1 99 ? 16.907 0.316 -24.780 1.00 85.31 99 ILE A O 1
ATOM 766 N N . HIS A 1 100 ? 18.904 0.006 -23.785 1.00 87.44 100 HIS A N 1
ATOM 767 C CA . HIS A 1 100 ? 18.934 -1.453 -23.927 1.00 87.44 100 HIS A CA 1
ATOM 768 C C . HIS A 1 100 ? 18.641 -2.207 -22.628 1.00 87.44 100 HIS A C 1
ATOM 770 O O . HIS A 1 100 ? 18.547 -3.429 -22.660 1.00 87.44 100 HIS A O 1
ATOM 776 N N . VAL A 1 101 ? 18.475 -1.495 -21.510 1.00 89.25 101 VAL A N 1
ATOM 777 C CA . VAL A 1 101 ? 18.187 -2.107 -20.209 1.00 89.25 101 VAL A CA 1
ATOM 778 C C . VAL A 1 101 ? 16.714 -2.481 -20.144 1.00 89.25 101 VAL A C 1
ATOM 780 O O . VAL A 1 101 ? 15.829 -1.647 -20.364 1.00 89.25 101 VAL A O 1
ATOM 783 N N . THR A 1 102 ? 16.438 -3.741 -19.833 1.00 91.81 102 THR A N 1
ATOM 784 C CA . THR A 1 102 ? 15.070 -4.225 -19.653 1.00 91.81 102 THR A CA 1
ATOM 785 C C . THR A 1 102 ? 14.535 -3.882 -18.261 1.00 91.81 102 THR A C 1
ATOM 787 O O . THR A 1 102 ? 15.280 -3.711 -17.298 1.00 91.81 102 THR A O 1
ATOM 790 N N . GLU A 1 103 ? 13.208 -3.805 -18.123 1.00 93.19 103 GLU A N 1
ATOM 791 C CA . GLU A 1 103 ? 12.566 -3.574 -16.818 1.00 93.19 103 GLU A CA 1
ATOM 792 C C . GLU A 1 103 ? 12.893 -4.685 -15.806 1.00 93.19 103 GLU A C 1
ATOM 794 O O . GLU A 1 103 ? 12.992 -4.412 -14.613 1.00 93.19 103 GLU A O 1
ATOM 799 N N . ALA A 1 104 ? 13.082 -5.922 -16.282 1.00 94.12 104 ALA A N 1
ATOM 800 C CA . ALA A 1 104 ? 13.419 -7.070 -15.447 1.00 94.12 104 ALA A CA 1
ATOM 801 C C . ALA A 1 104 ? 14.841 -6.968 -14.877 1.00 94.12 104 ALA A C 1
ATOM 803 O O . ALA A 1 104 ? 15.000 -7.079 -13.664 1.00 94.12 104 ALA A O 1
ATOM 804 N N . GLU A 1 105 ? 15.840 -6.682 -15.720 1.00 93.31 105 GLU A N 1
ATOM 805 C CA . GLU A 1 105 ? 17.223 -6.445 -15.275 1.00 93.31 105 GLU A CA 1
ATOM 806 C C . GLU A 1 105 ? 17.278 -5.288 -14.274 1.00 93.31 105 GLU A C 1
ATOM 808 O O . GLU A 1 105 ? 17.896 -5.391 -13.220 1.00 93.31 105 GLU A O 1
ATOM 813 N N . PHE A 1 106 ? 16.552 -4.203 -14.551 1.00 91.56 106 PHE A N 1
ATOM 814 C CA . PHE A 1 106 ? 16.501 -3.050 -13.657 1.00 91.56 106 PHE A CA 1
ATOM 815 C C . PHE A 1 106 ? 15.901 -3.387 -12.283 1.00 91.56 106 PHE A C 1
ATOM 817 O O . PHE A 1 106 ? 16.363 -2.884 -11.260 1.00 91.56 106 PHE A O 1
ATOM 824 N N . LEU A 1 107 ? 14.871 -4.238 -12.244 1.00 94.12 107 LEU A N 1
ATOM 825 C CA . LEU A 1 107 ? 14.261 -4.704 -10.997 1.00 94.12 107 LEU A CA 1
ATOM 826 C C . LEU A 1 107 ? 15.154 -5.665 -10.219 1.00 94.12 107 LEU A C 1
ATOM 828 O O . LEU A 1 107 ? 15.106 -5.678 -8.991 1.00 94.12 107 LEU A O 1
ATOM 832 N N . GLU A 1 108 ? 15.921 -6.495 -10.917 1.00 95.31 108 GLU A N 1
ATOM 833 C CA . GLU A 1 108 ? 16.849 -7.431 -10.294 1.00 95.31 108 GLU A CA 1
ATOM 834 C C . GLU A 1 108 ? 18.023 -6.691 -9.652 1.00 95.31 108 GLU A C 1
ATOM 836 O O . GLU A 1 108 ? 18.235 -6.827 -8.447 1.00 95.31 108 GLU A O 1
ATOM 841 N N . GLU A 1 109 ? 18.690 -5.820 -10.408 1.00 93.94 109 GLU A N 1
ATOM 842 C CA . GLU A 1 109 ? 19.871 -5.075 -9.954 1.00 93.94 109 GLU A CA 1
ATOM 843 C C . GLU A 1 109 ? 19.555 -4.034 -8.869 1.00 93.94 109 GLU A C 1
ATOM 845 O O . GLU A 1 109 ? 20.406 -3.693 -8.049 1.00 93.94 109 GLU A O 1
ATOM 850 N N . LEU A 1 110 ? 18.321 -3.518 -8.824 1.00 92.88 110 LEU A N 1
ATOM 851 C CA . LEU A 1 110 ? 17.902 -2.526 -7.824 1.00 92.88 110 LEU A CA 1
ATOM 852 C C . LEU A 1 110 ? 16.985 -3.091 -6.738 1.00 92.88 110 LEU A C 1
ATOM 854 O O . LEU A 1 110 ? 16.398 -2.326 -5.961 1.00 92.88 110 LEU A O 1
ATOM 858 N N . ARG A 1 111 ? 16.877 -4.418 -6.634 1.00 92.81 111 ARG A N 1
ATOM 859 C CA . ARG A 1 111 ? 16.067 -5.068 -5.598 1.00 92.81 111 ARG A CA 1
ATOM 860 C C . ARG A 1 111 ? 16.508 -4.662 -4.193 1.00 92.81 111 ARG A C 1
ATOM 862 O O . ARG A 1 111 ? 15.659 -4.364 -3.356 1.00 92.81 111 ARG A O 1
ATOM 869 N N . ASP A 1 112 ? 17.815 -4.557 -3.965 1.00 93.62 112 ASP A N 1
ATOM 870 C CA . ASP A 1 112 ? 18.395 -4.165 -2.671 1.00 93.62 112 ASP A CA 1
ATOM 871 C C . ASP A 1 112 ? 18.080 -2.710 -2.287 1.00 93.62 112 ASP A C 1
ATOM 873 O O . ASP A 1 112 ? 18.139 -2.331 -1.117 1.00 93.62 112 ASP A O 1
ATOM 877 N N . GLN A 1 113 ? 17.677 -1.890 -3.261 1.00 91.88 113 GLN A N 1
ATOM 878 C CA . GLN A 1 113 ? 17.185 -0.529 -3.040 1.00 91.88 113 GLN A CA 1
ATOM 879 C C . GLN A 1 113 ? 15.662 -0.474 -2.845 1.00 91.88 113 GLN A C 1
ATOM 881 O O . GLN A 1 113 ? 15.086 0.611 -2.806 1.00 91.88 113 GLN A O 1
ATOM 886 N N . ASN A 1 114 ? 15.004 -1.626 -2.684 1.00 92.00 114 ASN A N 1
ATOM 887 C CA . ASN A 1 114 ? 13.553 -1.785 -2.560 1.00 92.00 114 ASN A CA 1
ATOM 888 C C . ASN A 1 114 ? 12.768 -1.353 -3.808 1.00 92.00 114 ASN A C 1
ATOM 890 O O . ASN A 1 114 ? 11.595 -0.980 -3.701 1.00 92.00 114 ASN A O 1
ATOM 894 N N . VAL A 1 115 ? 13.379 -1.391 -4.998 1.00 93.44 115 VAL A N 1
ATOM 895 C CA . VAL A 1 115 ? 12.636 -1.171 -6.244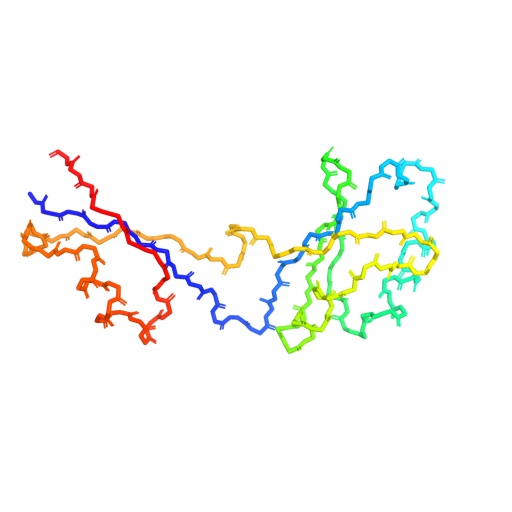 1.00 93.44 115 VAL A CA 1
ATOM 896 C C . VAL A 1 115 ? 11.703 -2.359 -6.475 1.00 93.44 115 VAL A C 1
ATOM 898 O O . VAL A 1 115 ? 12.143 -3.497 -6.603 1.00 93.44 115 VAL A O 1
ATOM 901 N N . CYS A 1 116 ? 10.399 -2.094 -6.519 1.00 92.62 116 CYS A N 1
ATOM 902 C CA . CYS A 1 116 ? 9.360 -3.120 -6.628 1.00 92.62 116 CYS A CA 1
ATOM 903 C C . CYS A 1 116 ? 8.612 -3.097 -7.967 1.00 92.62 116 CYS A C 1
ATOM 905 O O . CYS A 1 116 ? 7.923 -4.058 -8.305 1.00 92.62 116 CYS A O 1
ATOM 907 N N . ALA A 1 117 ? 8.744 -2.021 -8.743 1.00 93.56 117 ALA A N 1
ATOM 908 C CA . ALA A 1 117 ? 8.254 -1.959 -10.114 1.00 93.56 117 ALA A CA 1
ATOM 909 C C . ALA A 1 117 ? 9.111 -1.007 -10.949 1.00 93.56 117 ALA A C 1
ATOM 911 O O . ALA A 1 117 ? 9.583 0.012 -10.446 1.00 93.56 117 ALA A O 1
ATOM 912 N N . ALA A 1 118 ? 9.276 -1.325 -12.228 1.00 93.69 118 ALA A N 1
ATOM 913 C CA . ALA A 1 118 ? 9.955 -0.489 -13.205 1.00 93.69 118 ALA A CA 1
ATOM 914 C C . ALA A 1 118 ? 9.098 -0.399 -14.468 1.00 93.69 118 ALA A C 1
ATOM 916 O O . ALA A 1 118 ? 8.317 -1.302 -14.757 1.00 93.69 118 ALA A O 1
ATOM 917 N N . ARG A 1 119 ? 9.210 0.714 -15.191 1.00 92.12 119 ARG A N 1
ATOM 918 C CA . ARG A 1 119 ? 8.566 0.909 -16.488 1.00 92.12 119 ARG A CA 1
ATOM 919 C C . ARG A 1 119 ? 9.424 1.783 -17.388 1.00 92.12 119 ARG A C 1
ATOM 921 O O . ARG A 1 119 ? 9.722 2.926 -17.029 1.00 92.12 119 ARG A O 1
ATOM 928 N N . CYS A 1 120 ? 9.737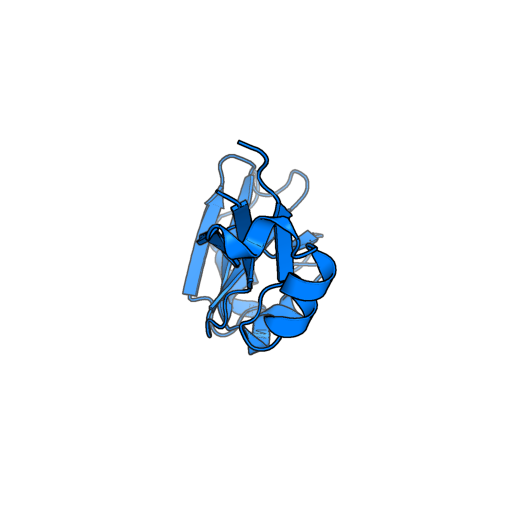 1.285 -18.577 1.00 89.19 120 CYS A N 1
ATOM 929 C CA . CYS A 1 120 ? 10.422 2.032 -19.621 1.00 89.19 120 CYS A CA 1
ATOM 930 C C . CYS A 1 120 ? 9.502 3.111 -20.197 1.00 89.19 120 CYS A C 1
ATOM 932 O O . CYS A 1 120 ? 8.343 2.869 -20.553 1.00 89.19 120 CYS A O 1
ATOM 934 N N . ILE A 1 121 ? 10.027 4.328 -20.270 1.00 87.62 121 ILE A N 1
ATOM 935 C CA . ILE A 1 121 ? 9.360 5.474 -20.868 1.00 87.62 121 ILE A CA 1
ATOM 936 C C . I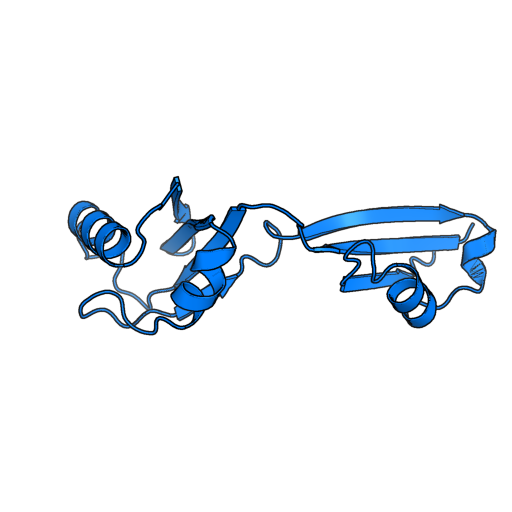LE A 1 121 ? 9.980 5.669 -22.244 1.00 87.62 121 ILE A C 1
ATOM 938 O O . ILE A 1 121 ? 11.116 6.120 -22.376 1.00 87.62 121 ILE A O 1
ATOM 942 N N . LYS A 1 122 ? 9.208 5.334 -23.276 1.00 73.81 122 LYS A N 1
ATOM 943 C CA . LYS A 1 122 ? 9.531 5.724 -24.646 1.00 73.81 122 LYS A CA 1
ATOM 944 C C . LYS A 1 122 ? 9.096 7.175 -24.814 1.00 73.81 122 LYS A C 1
ATOM 946 O O . LYS A 1 122 ? 7.908 7.465 -24.676 1.00 73.81 122 LYS A O 1
ATOM 951 N N . ILE A 1 123 ? 10.070 8.051 -25.027 1.00 65.94 123 ILE A N 1
ATOM 952 C CA . ILE A 1 123 ? 9.866 9.463 -25.362 1.00 65.94 123 ILE A CA 1
ATOM 953 C C . ILE A 1 123 ? 10.060 9.608 -26.865 1.00 65.94 123 ILE A C 1
ATOM 955 O O . ILE A 1 123 ? 11.044 9.019 -27.369 1.00 65.94 123 ILE A O 1
#

Organism: Araneus ventricosus (N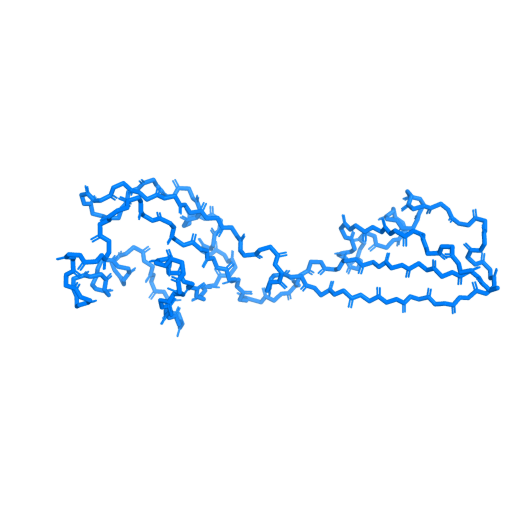CBI:txid182803)

Radius of gyration: 18.85 Å; chains: 1; bounding box: 47×21×47 Å

Secondary structure (DSSP, 8-state):
-EEEEEEEE---SEEEEEEE-SS-TTTS-HHHHHHHHHHH-TT--EEEE-TTSPEEEEEEHHHHHHHTT--EETTEE-EEEE-TTTSEEEEEEEEGGGGS--HHHHHHHTGGGTEEEEEEE--